Protein AF-A0A6G0A7W9-F1 (afdb_monomer)

pLDDT: mean 85.24, std 8.36, range [48.03, 94.19]

Sequence (105 aa):
MLQAYRAGELARTDVCDAHPELRRAAEMCSEAANEDCPICEDGELRLVRYVFGPRLPRHGRCITSSAELARIAGRRGDFTCYVVEVCPGCGWNHLQQAYALPDSC

Mean predicted aligned error: 5.98 Å

Nearest PDB structures (foldseek):
  6rpv-assembly1_A  TM=3.940E-01  e=1.393E+00  Homo sapiens
  6flj-assembly1_A  TM=5.853E-01  e=8.717E+00  Homo sapiens
  7a6h-assembly1_B  TM=2.756E-01  e=3.005E+00  Homo sapiens

Structure (mmCIF, N/CA/C/O backbone):
data_AF-A0A6G0A7W9-F1
#
_entry.id   AF-A0A6G0A7W9-F1
#
loop_
_atom_site.group_PDB
_atom_site.id
_atom_site.type_symbol
_atom_site.label_atom_id
_atom_site.label_alt_id
_atom_site.label_comp_id
_atom_site.label_asym_id
_atom_site.label_entity_id
_atom_site.label_seq_id
_atom_site.pdbx_PDB_ins_code
_atom_site.Cartn_x
_atom_site.Cartn_y
_atom_site.Cartn_z
_atom_site.occupancy
_atom_site.B_iso_or_equiv
_atom_site.auth_seq_id
_atom_site.auth_comp_id
_atom_site.auth_asym_id
_atom_site.auth_atom_id
_atom_site.pdbx_PDB_model_num
ATOM 1 N N . MET A 1 1 ? -14.389 3.727 0.138 1.00 63.38 1 MET A N 1
ATOM 2 C CA . MET A 1 1 ? -14.275 3.140 1.493 1.00 63.38 1 MET A CA 1
ATOM 3 C C . MET A 1 1 ? -14.215 4.203 2.580 1.00 63.38 1 MET A C 1
ATOM 5 O O . MET A 1 1 ? -15.152 4.262 3.357 1.00 63.38 1 MET A O 1
ATOM 9 N N . LEU A 1 2 ? -13.206 5.086 2.618 1.00 74.38 2 LEU A N 1
ATOM 10 C CA . LEU A 1 2 ? -13.061 6.063 3.715 1.00 74.38 2 LEU A CA 1
ATOM 11 C C . LEU A 1 2 ? -14.278 6.995 3.908 1.00 74.38 2 LEU A C 1
ATOM 13 O O . LEU A 1 2 ? -14.685 7.258 5.033 1.00 74.38 2 LEU A O 1
ATOM 17 N N . GLN A 1 3 ? -14.890 7.470 2.817 1.00 73.31 3 GLN A N 1
ATOM 18 C CA . GLN A 1 3 ? -16.088 8.322 2.887 1.00 73.31 3 GLN A CA 1
ATOM 19 C C . GLN A 1 3 ? -17.323 7.569 3.410 1.00 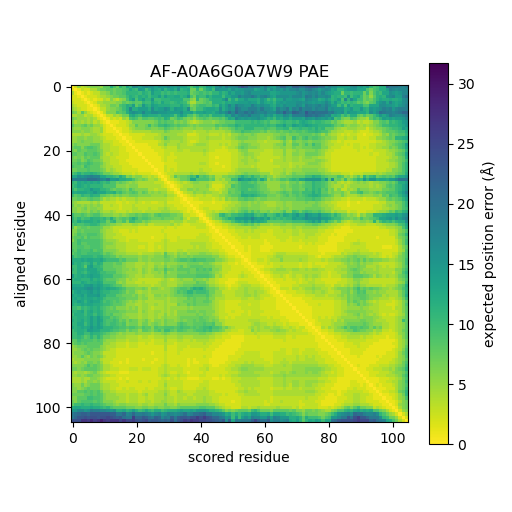73.31 3 GLN A C 1
ATOM 21 O O . GLN A 1 3 ? -18.032 8.101 4.254 1.00 73.31 3 GLN A O 1
ATOM 26 N N . ALA A 1 4 ? -17.531 6.322 2.978 1.00 68.50 4 ALA A N 1
ATOM 27 C CA . ALA A 1 4 ? -18.630 5.471 3.447 1.00 68.50 4 ALA A CA 1
ATOM 28 C C . ALA A 1 4 ? -18.471 5.091 4.933 1.00 68.50 4 ALA A C 1
ATOM 30 O O . ALA A 1 4 ? -19.440 5.106 5.684 1.00 68.50 4 ALA A O 1
ATOM 31 N N . TYR A 1 5 ? -17.237 4.853 5.397 1.00 65.81 5 TYR A N 1
ATOM 32 C CA . TYR A 1 5 ? -16.942 4.698 6.828 1.00 65.81 5 TYR A CA 1
ATOM 33 C C . TYR A 1 5 ? -17.314 5.950 7.629 1.00 65.81 5 TYR A C 1
ATOM 35 O O . TYR A 1 5 ? -18.008 5.860 8.637 1.00 65.81 5 TYR A O 1
ATOM 43 N N . ARG A 1 6 ? -16.907 7.136 7.154 1.00 72.38 6 ARG A N 1
ATOM 44 C CA . ARG A 1 6 ? -17.245 8.416 7.800 1.00 72.38 6 ARG A CA 1
ATOM 45 C C . ARG A 1 6 ? -18.750 8.707 7.797 1.00 72.38 6 ARG A C 1
ATOM 47 O O . ARG A 1 6 ? -19.225 9.389 8.697 1.00 72.38 6 ARG A O 1
ATOM 54 N N . ALA A 1 7 ? -19.486 8.180 6.821 1.00 75.50 7 ALA A N 1
ATOM 55 C CA . ALA A 1 7 ? -20.945 8.242 6.757 1.00 75.50 7 ALA A CA 1
ATOM 56 C C . ALA A 1 7 ? -21.650 7.191 7.646 1.00 75.50 7 ALA A C 1
ATOM 58 O O . ALA A 1 7 ? -22.871 7.222 7.764 1.00 75.50 7 ALA A O 1
ATOM 59 N N . GLY A 1 8 ? -20.903 6.279 8.286 1.00 70.62 8 GLY A N 1
ATOM 60 C CA . GLY A 1 8 ? -21.439 5.206 9.134 1.00 70.62 8 GLY A CA 1
ATOM 61 C C . GLY A 1 8 ? -21.973 3.991 8.366 1.00 70.62 8 GLY A C 1
ATOM 62 O O . GLY A 1 8 ? -22.612 3.127 8.959 1.00 70.62 8 GLY A O 1
ATOM 63 N N . GLU A 1 9 ? -21.719 3.912 7.059 1.00 77.06 9 GLU A N 1
ATOM 64 C CA . GLU A 1 9 ? -22.246 2.872 6.163 1.00 77.06 9 GLU A CA 1
ATOM 65 C C . GLU A 1 9 ? -21.387 1.599 6.144 1.00 77.06 9 GLU A C 1
ATOM 67 O O . GLU A 1 9 ? -21.840 0.554 5.683 1.00 77.06 9 GLU A O 1
ATOM 72 N N . LEU A 1 10 ? -20.145 1.679 6.631 1.00 75.62 10 LEU A N 1
ATOM 73 C CA . LEU A 1 10 ? -19.217 0.552 6.735 1.00 75.62 10 LEU A CA 1
ATOM 74 C C . LEU A 1 10 ? -18.742 0.391 8.174 1.00 75.62 10 LEU A C 1
ATOM 76 O O . LEU A 1 10 ? -18.397 1.377 8.832 1.00 75.62 10 LEU A O 1
ATOM 80 N N . ALA A 1 11 ? -18.669 -0.852 8.651 1.00 79.62 11 ALA A N 1
ATOM 81 C CA . ALA A 1 11 ? -18.056 -1.130 9.937 1.00 79.62 11 ALA A CA 1
ATOM 82 C C . ALA A 1 11 ? -16.536 -0.955 9.840 1.00 79.62 11 ALA A C 1
ATOM 84 O O . ALA A 1 11 ? -15.925 -1.097 8.781 1.00 79.62 11 ALA A O 1
ATOM 85 N N . ARG A 1 12 ? -15.885 -0.699 10.980 1.00 77.88 12 ARG A N 1
ATOM 86 C CA . ARG A 1 12 ? -14.419 -0.580 11.051 1.00 77.88 12 ARG A CA 1
ATOM 87 C C . ARG A 1 12 ? -13.712 -1.820 10.489 1.00 77.88 12 ARG A C 1
ATOM 89 O O . ARG A 1 12 ? -12.680 -1.686 9.847 1.00 77.88 12 ARG A O 1
ATOM 96 N N . THR A 1 13 ? -14.276 -3.009 10.692 1.00 79.94 13 THR A N 1
ATOM 97 C CA . THR A 1 13 ? -13.750 -4.278 10.161 1.00 79.94 13 THR A CA 1
ATOM 98 C C . THR A 1 13 ? -13.791 -4.369 8.640 1.00 79.94 13 THR A C 1
ATOM 100 O O . THR A 1 13 ? -12.959 -5.063 8.072 1.00 79.94 13 THR A O 1
ATOM 103 N N . ASP A 1 14 ? -14.707 -3.653 7.988 1.00 80.88 14 ASP A N 1
ATOM 104 C CA . ASP A 1 14 ? -14.850 -3.655 6.526 1.00 80.88 14 ASP A CA 1
ATOM 105 C C . ASP A 1 14 ? -13.846 -2.711 5.846 1.00 80.88 14 ASP A C 1
ATOM 107 O O . ASP A 1 14 ? -13.704 -2.707 4.629 1.00 80.88 14 ASP A O 1
ATOM 111 N N . VAL A 1 15 ? -13.193 -1.859 6.639 1.00 84.25 15 VAL A N 1
ATOM 112 C CA . VAL A 1 15 ? -12.275 -0.802 6.188 1.00 84.25 15 VAL A CA 1
ATOM 113 C C . VAL A 1 15 ? -10.847 -1.086 6.665 1.00 84.25 15 VAL A C 1
ATOM 115 O O . VAL A 1 15 ? -9.879 -0.578 6.104 1.00 84.25 15 VAL A O 1
ATOM 118 N N . CYS A 1 16 ? -10.717 -1.891 7.719 1.00 88.44 16 CYS A N 1
ATOM 119 C CA . CYS A 1 16 ? -9.473 -2.422 8.256 1.00 88.44 16 CYS A CA 1
ATOM 120 C C . CYS A 1 16 ? -9.266 -3.881 7.820 1.00 88.44 16 CYS A C 1
ATOM 122 O O . CYS A 1 16 ? -9.096 -4.772 8.655 1.00 88.44 16 CYS A O 1
ATOM 124 N N . ASP A 1 17 ? -9.314 -4.124 6.515 1.00 88.19 17 ASP A N 1
ATOM 125 C CA . ASP A 1 17 ? -9.296 -5.449 5.895 1.00 88.19 17 ASP A CA 1
ATOM 126 C C . ASP A 1 17 ? -7.932 -5.824 5.288 1.00 88.19 17 ASP A C 1
ATOM 128 O O . ASP A 1 17 ? -7.825 -6.805 4.546 1.00 88.19 17 ASP A O 1
ATOM 132 N N . ALA A 1 18 ? -6.860 -5.095 5.630 1.00 87.81 18 ALA A N 1
ATOM 133 C CA . ALA A 1 18 ? -5.527 -5.378 5.114 1.00 87.81 18 ALA A CA 1
ATOM 134 C C . ALA A 1 18 ? -5.131 -6.834 5.383 1.00 87.81 18 ALA A C 1
ATOM 136 O O . ALA A 1 18 ? -5.055 -7.295 6.529 1.00 87.81 18 ALA A O 1
ATOM 137 N N . HIS A 1 19 ? -4.806 -7.544 4.301 1.00 85.31 19 HIS A N 1
ATOM 138 C CA . HIS A 1 19 ? -4.379 -8.934 4.368 1.00 85.31 19 HIS A CA 1
ATOM 139 C C . HIS A 1 19 ? -3.175 -9.096 5.320 1.00 85.31 19 HIS A C 1
ATOM 141 O O . HIS A 1 19 ? -2.285 -8.240 5.339 1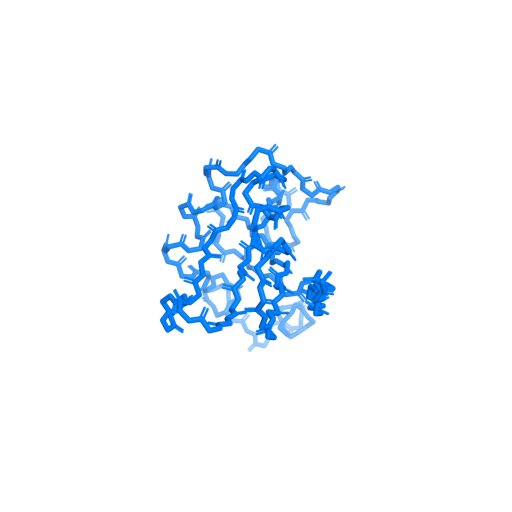.00 85.31 19 HIS A O 1
ATOM 147 N N . PRO A 1 20 ? -3.068 -10.211 6.068 1.00 87.12 20 PRO A N 1
ATOM 148 C CA . PRO A 1 20 ? -1.974 -10.422 7.019 1.00 87.12 20 PRO A CA 1
ATOM 149 C C . PRO A 1 20 ? -0.572 -10.271 6.410 1.00 87.12 20 PRO A C 1
ATOM 151 O O . PRO A 1 20 ? 0.338 -9.779 7.069 1.00 87.12 20 PRO A O 1
ATOM 154 N N . GLU A 1 21 ? -0.391 -10.659 5.145 1.00 84.56 21 GLU A N 1
ATOM 155 C CA . GLU A 1 21 ? 0.876 -10.481 4.422 1.00 84.56 21 GLU A CA 1
ATOM 156 C C . GLU A 1 21 ? 1.195 -9.006 4.154 1.00 84.56 21 GLU A C 1
ATOM 158 O O . GLU A 1 21 ? 2.337 -8.583 4.319 1.00 84.56 21 GLU A O 1
ATOM 163 N N . LEU A 1 22 ? 0.182 -8.208 3.811 1.00 85.75 22 LEU A N 1
ATOM 164 C CA . LEU A 1 22 ? 0.309 -6.769 3.600 1.00 85.75 22 LEU A CA 1
ATOM 165 C C . LEU A 1 22 ? 0.668 -6.049 4.910 1.00 85.75 22 LEU A C 1
ATOM 167 O O . LEU A 1 22 ? 1.539 -5.183 4.917 1.00 85.75 22 LEU A O 1
ATOM 171 N N . ARG A 1 23 ? 0.068 -6.464 6.032 1.00 89.62 23 ARG A N 1
ATOM 172 C CA . ARG A 1 23 ? 0.403 -5.943 7.368 1.00 89.62 23 ARG A CA 1
ATOM 173 C C . ARG A 1 23 ? 1.827 -6.299 7.793 1.00 89.62 23 ARG A C 1
ATOM 175 O O . ARG A 1 23 ? 2.567 -5.419 8.214 1.00 89.62 23 ARG A O 1
ATOM 182 N N . ARG A 1 24 ? 2.248 -7.555 7.608 1.00 88.50 24 ARG A N 1
ATOM 183 C CA . ARG A 1 24 ? 3.636 -7.978 7.879 1.00 88.50 24 ARG A CA 1
ATOM 184 C C . ARG A 1 24 ? 4.641 -7.201 7.033 1.00 88.50 24 ARG A C 1
ATOM 186 O O . ARG A 1 24 ? 5.683 -6.792 7.530 1.00 88.50 24 ARG A O 1
ATOM 193 N N . ALA A 1 25 ? 4.324 -6.972 5.760 1.00 88.00 25 ALA A N 1
ATOM 194 C CA . ALA A 1 25 ? 5.156 -6.153 4.891 1.00 88.00 25 ALA A CA 1
ATOM 195 C C . ALA A 1 25 ? 5.275 -4.708 5.399 1.00 88.00 25 ALA A C 1
ATOM 197 O O . ALA A 1 25 ? 6.370 -4.155 5.371 1.00 88.00 25 ALA A O 1
ATOM 198 N N . ALA A 1 26 ? 4.183 -4.124 5.901 1.00 88.81 26 ALA A N 1
ATOM 199 C CA . ALA A 1 26 ? 4.171 -2.792 6.503 1.00 88.81 26 ALA A CA 1
ATOM 200 C C . ALA A 1 26 ? 5.050 -2.711 7.761 1.00 88.81 26 ALA A C 1
ATOM 202 O O . ALA A 1 26 ? 5.827 -1.771 7.900 1.00 88.81 26 ALA A O 1
ATOM 203 N N . GLU A 1 27 ? 4.990 -3.720 8.633 1.00 88.00 27 GLU A N 1
ATOM 204 C CA . GLU A 1 27 ? 5.845 -3.826 9.828 1.00 88.00 27 GLU A CA 1
ATOM 205 C C . GLU A 1 27 ? 7.336 -3.936 9.475 1.00 88.00 27 GLU A C 1
ATOM 207 O O . GLU A 1 27 ? 8.187 -3.390 10.174 1.00 88.00 27 GLU A O 1
ATOM 212 N N . MET A 1 28 ? 7.658 -4.625 8.376 1.00 84.69 28 MET A N 1
ATOM 213 C CA . MET A 1 28 ? 9.030 -4.780 7.884 1.00 84.69 28 MET A CA 1
ATOM 214 C C . MET A 1 28 ? 9.516 -3.600 7.031 1.00 84.69 28 MET A C 1
ATOM 216 O O . MET A 1 28 ? 10.707 -3.527 6.719 1.00 84.69 28 MET A O 1
ATOM 220 N N . CYS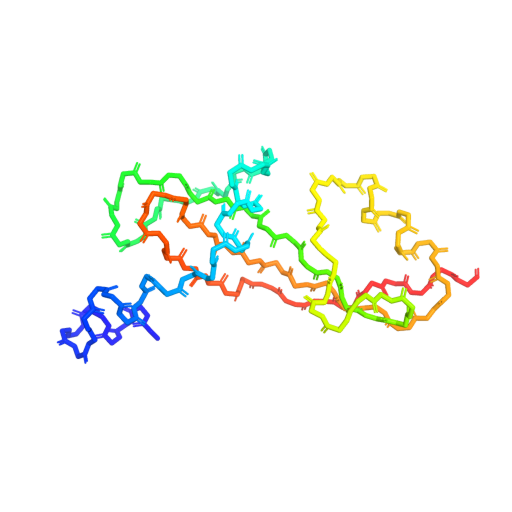 A 1 29 ? 8.624 -2.702 6.608 1.00 79.56 29 CYS A N 1
ATOM 221 C CA . CYS A 1 29 ? 8.977 -1.592 5.735 1.00 79.56 29 CYS A CA 1
ATOM 222 C C . CYS A 1 29 ? 9.541 -0.416 6.539 1.00 79.56 29 CYS A C 1
ATOM 224 O O . CYS A 1 29 ? 8.970 0.011 7.545 1.00 79.56 29 CYS A O 1
ATOM 226 N N . SER A 1 30 ? 10.654 0.143 6.064 1.00 64.81 30 SER A N 1
ATOM 227 C CA . SER A 1 30 ? 11.312 1.286 6.700 1.00 64.81 30 SER A CA 1
ATOM 228 C C . SER A 1 30 ? 10.714 2.641 6.315 1.00 64.81 30 SER A C 1
ATOM 230 O O . SER A 1 30 ? 11.094 3.644 6.908 1.00 64.81 30 SER A O 1
ATOM 232 N N . GLU A 1 31 ? 9.834 2.702 5.311 1.00 82.94 31 GLU A N 1
ATOM 233 C CA . GLU A 1 31 ? 9.303 3.967 4.796 1.00 82.94 31 GLU A CA 1
ATOM 234 C C . GLU A 1 31 ? 7.947 4.300 5.425 1.00 82.94 31 GLU A C 1
ATOM 236 O O . GLU A 1 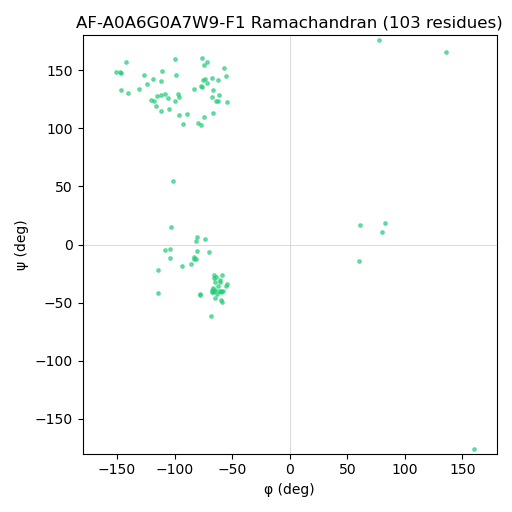31 ? 6.939 3.625 5.183 1.00 82.94 31 GLU A O 1
ATOM 241 N N . ALA A 1 32 ? 7.946 5.346 6.250 1.00 83.69 32 ALA A N 1
ATOM 242 C CA . ALA A 1 32 ? 6.735 5.962 6.767 1.00 83.69 32 ALA A CA 1
ATOM 243 C C . ALA A 1 32 ? 6.061 6.800 5.675 1.00 83.69 32 ALA A C 1
ATOM 245 O O . ALA A 1 32 ? 6.737 7.461 4.884 1.00 83.69 32 ALA A O 1
ATOM 246 N N . ALA A 1 33 ? 4.732 6.772 5.638 1.00 84.00 33 ALA A N 1
ATOM 247 C CA . ALA A 1 33 ? 3.975 7.791 4.930 1.00 84.00 33 ALA A CA 1
ATOM 248 C C . ALA A 1 33 ? 3.953 9.077 5.775 1.00 84.00 33 ALA A C 1
ATOM 250 O O . ALA A 1 33 ? 4.179 9.046 6.983 1.00 84.00 33 ALA A O 1
ATOM 251 N N . ASN A 1 34 ? 3.673 10.212 5.139 1.00 81.81 34 ASN A N 1
ATOM 252 C CA . ASN A 1 34 ? 3.660 11.518 5.810 1.00 81.81 34 ASN A CA 1
ATOM 253 C C . ASN A 1 34 ? 2.354 11.810 6.571 1.00 81.81 34 ASN A C 1
ATOM 255 O O . ASN A 1 34 ? 2.191 12.917 7.078 1.00 81.81 34 ASN A O 1
ATOM 259 N N . GLU A 1 35 ? 1.414 10.865 6.605 1.00 83.31 35 GLU A N 1
ATOM 260 C CA . GLU A 1 35 ? 0.073 11.055 7.156 1.00 83.31 35 GLU A CA 1
ATOM 261 C C . GLU A 1 35 ? -0.249 9.987 8.207 1.00 83.31 35 GLU A C 1
ATOM 263 O O . GLU A 1 35 ? 0.158 8.825 8.090 1.00 83.31 35 GLU A O 1
ATOM 268 N N . ASP A 1 36 ? -1.011 10.386 9.226 1.00 87.88 36 ASP A N 1
ATOM 269 C CA . ASP A 1 36 ? -1.534 9.480 10.244 1.00 87.88 36 ASP A CA 1
ATOM 270 C C . ASP A 1 36 ? -2.686 8.637 9.695 1.00 87.88 36 ASP A C 1
ATOM 272 O O . ASP A 1 36 ? -3.414 9.020 8.773 1.00 87.88 36 ASP A O 1
ATOM 276 N N . CYS A 1 37 ? -2.890 7.462 10.288 1.00 89.50 37 CYS A N 1
ATOM 277 C CA . CYS A 1 37 ? -3.968 6.583 9.873 1.00 89.50 37 CYS A CA 1
ATOM 278 C C . CYS A 1 37 ? -5.338 7.247 10.097 1.00 89.50 37 CYS A C 1
ATOM 280 O O . CYS A 1 37 ? -5.711 7.504 11.241 1.00 89.50 37 CYS A O 1
ATOM 282 N N . PRO A 1 38 ? -6.182 7.384 9.060 1.00 88.50 38 PRO A N 1
ATOM 283 C CA . PRO A 1 38 ? -7.464 8.085 9.165 1.00 88.50 38 PRO A CA 1
ATOM 284 C C . PRO A 1 38 ? -8.553 7.308 9.933 1.00 88.50 38 PRO A C 1
ATOM 286 O O . PRO A 1 38 ? -9.710 7.727 9.936 1.00 88.50 38 PRO A O 1
ATOM 289 N N . ILE A 1 39 ? -8.218 6.147 10.512 1.00 88.44 39 ILE A N 1
ATOM 290 C CA . ILE A 1 39 ? -9.150 5.259 11.227 1.00 88.44 39 ILE A CA 1
ATOM 291 C C . ILE A 1 39 ? -8.826 5.154 12.719 1.00 88.44 39 ILE A C 1
ATOM 293 O O . ILE A 1 39 ? -9.738 5.088 13.547 1.00 88.44 39 ILE A O 1
ATOM 297 N N . CYS A 1 40 ? -7.545 5.050 13.077 1.00 88.44 40 CYS A N 1
ATOM 298 C CA . CYS A 1 40 ? -7.122 5.032 14.476 1.00 88.44 40 CYS A CA 1
ATOM 299 C C . CYS A 1 40 ? -6.500 6.344 14.939 1.00 88.44 40 CYS A C 1
ATOM 301 O O . CYS A 1 40 ? -6.325 6.470 16.138 1.00 88.44 40 CYS A O 1
ATOM 303 N N . GLU A 1 41 ? -6.178 7.262 14.023 1.00 81.75 41 GLU A N 1
ATOM 304 C CA . GLU A 1 41 ? -5.626 8.610 14.258 1.00 81.75 41 GLU A CA 1
ATOM 305 C C . GLU A 1 41 ? -4.270 8.658 14.992 1.00 81.75 41 GLU A C 1
ATOM 307 O O . GLU A 1 41 ? -3.570 9.651 14.892 1.00 81.75 41 GLU A O 1
ATOM 312 N N . ASP A 1 42 ? -3.842 7.553 15.605 1.00 79.69 42 ASP A N 1
ATOM 313 C CA . ASP A 1 42 ? -2.573 7.414 16.333 1.00 79.69 42 ASP A CA 1
ATOM 314 C C . ASP A 1 42 ? -1.540 6.531 15.603 1.00 79.69 42 ASP A C 1
ATOM 316 O O . ASP A 1 42 ? -0.438 6.290 16.094 1.00 79.69 42 ASP A O 1
ATOM 320 N N . GLY A 1 43 ? -1.919 5.929 14.472 1.00 79.81 43 GLY A N 1
ATOM 321 C CA . GLY A 1 43 ? -1.110 4.909 13.804 1.00 79.81 43 GLY A CA 1
ATOM 322 C C . GLY A 1 43 ? -0.308 5.467 12.636 1.00 79.81 43 GLY A C 1
ATOM 323 O O . GLY A 1 43 ? -0.912 5.942 11.678 1.00 79.81 43 GLY A O 1
ATOM 324 N N . GLU A 1 44 ? 1.015 5.296 12.651 1.00 87.00 44 GLU A N 1
ATOM 325 C CA . GLU A 1 44 ? 1.871 5.629 11.504 1.00 87.00 44 GLU A CA 1
ATOM 326 C C . GLU A 1 44 ? 1.540 4.746 10.294 1.00 87.00 44 GLU A C 1
ATOM 328 O O . GLU A 1 44 ? 1.618 3.511 10.356 1.00 87.00 44 GLU A O 1
ATOM 333 N N . LEU A 1 45 ? 1.202 5.374 9.170 1.00 91.19 45 LEU A N 1
ATOM 334 C CA . LEU A 1 45 ? 1.047 4.676 7.900 1.00 91.19 45 LEU A CA 1
ATOM 335 C C . LEU A 1 45 ? 2.415 4.293 7.327 1.00 91.19 45 LEU A C 1
ATOM 337 O O . LEU A 1 45 ? 3.392 5.035 7.423 1.00 91.19 45 LEU A O 1
ATOM 341 N N . ARG A 1 46 ? 2.488 3.116 6.706 1.00 92.12 46 ARG A N 1
ATOM 342 C CA . ARG A 1 46 ? 3.688 2.604 6.032 1.00 92.12 46 ARG A CA 1
ATOM 343 C C . ARG A 1 46 ? 3.416 2.397 4.553 1.00 92.12 46 ARG A C 1
ATOM 345 O O . ARG A 1 46 ? 2.332 1.949 4.182 1.00 92.12 46 ARG A O 1
ATOM 352 N N . LEU A 1 47 ? 4.412 2.691 3.721 1.00 91.19 47 LEU A N 1
ATOM 353 C CA . LEU A 1 47 ? 4.318 2.541 2.270 1.00 91.19 47 LEU A CA 1
ATOM 354 C C . LEU A 1 47 ? 4.828 1.170 1.832 1.00 91.19 47 LEU 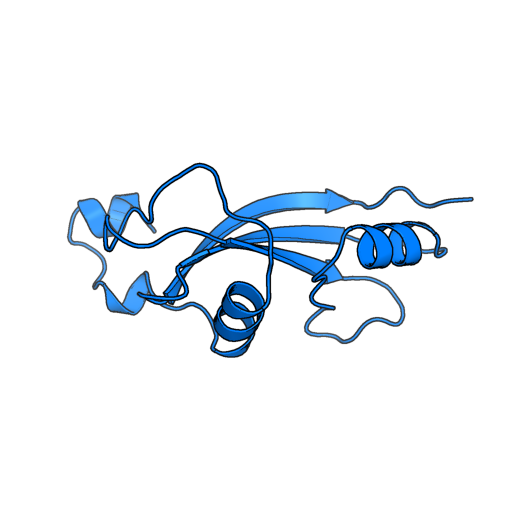A C 1
ATOM 356 O O . LEU A 1 47 ? 6.029 0.927 1.740 1.00 91.19 47 LEU A O 1
ATOM 360 N N . VAL A 1 48 ? 3.908 0.270 1.503 1.00 91.50 48 VAL A N 1
ATOM 361 C CA . VAL A 1 48 ? 4.231 -1.061 0.990 1.00 91.50 48 VAL A CA 1
ATOM 362 C C . VAL A 1 48 ? 4.174 -1.059 -0.530 1.00 91.50 48 VAL A C 1
ATOM 364 O O . VAL A 1 48 ? 3.170 -0.680 -1.131 1.00 91.50 48 VAL A O 1
ATOM 367 N N . ARG A 1 49 ? 5.249 -1.517 -1.175 1.00 91.56 49 ARG A N 1
ATOM 368 C CA . ARG A 1 49 ? 5.334 -1.587 -2.637 1.00 91.56 49 ARG A CA 1
ATOM 369 C C . ARG A 1 49 ? 5.208 -3.023 -3.114 1.00 91.56 49 ARG A C 1
ATOM 371 O O . ARG A 1 49 ? 5.979 -3.876 -2.690 1.00 91.56 49 ARG A O 1
ATOM 378 N N . TYR A 1 50 ? 4.282 -3.287 -4.026 1.00 92.12 50 TYR A N 1
ATOM 379 C CA . TYR A 1 50 ? 4.142 -4.582 -4.688 1.00 92.12 50 TYR A CA 1
ATOM 380 C C . TYR A 1 50 ? 4.411 -4.452 -6.174 1.00 92.12 50 TYR A C 1
ATOM 382 O O . TYR A 1 50 ? 3.794 -3.635 -6.849 1.00 92.12 50 TYR A O 1
ATOM 390 N N . VAL A 1 51 ? 5.300 -5.292 -6.695 1.00 93.25 51 VAL A N 1
ATOM 391 C CA . VAL A 1 51 ? 5.573 -5.350 -8.130 1.00 93.25 51 VAL A CA 1
ATOM 392 C C . VAL A 1 51 ? 4.999 -6.628 -8.720 1.00 93.25 51 VAL A C 1
ATOM 394 O O . VAL A 1 51 ? 5.251 -7.731 -8.230 1.00 93.25 51 VAL A O 1
ATOM 397 N N . PHE A 1 52 ? 4.247 -6.467 -9.800 1.00 93.94 52 PHE A N 1
ATOM 398 C CA . PHE A 1 52 ? 3.717 -7.538 -10.632 1.00 93.94 52 PHE A CA 1
ATOM 399 C C . PHE A 1 52 ? 4.408 -7.507 -11.986 1.00 93.94 52 PHE A C 1
ATOM 401 O O . PHE A 1 52 ? 4.815 -6.448 -12.452 1.00 93.94 52 PHE A O 1
ATOM 408 N N . GLY A 1 53 ? 4.558 -8.671 -12.610 1.00 92.44 53 GLY A N 1
ATOM 409 C CA . GLY A 1 53 ? 5.180 -8.784 -13.922 1.00 92.44 53 GLY A CA 1
ATOM 410 C C . GLY A 1 53 ? 5.673 -10.198 -14.215 1.00 92.44 53 GLY A C 1
ATOM 411 O O . GLY A 1 53 ? 5.465 -11.123 -13.417 1.00 92.44 53 GLY A O 1
ATOM 412 N N . PRO A 1 54 ? 6.331 -10.400 -15.364 1.00 90.56 54 PRO A N 1
ATOM 413 C CA . PRO A 1 54 ? 6.778 -11.713 -15.794 1.00 90.56 54 PRO A CA 1
ATOM 414 C C . PRO A 1 54 ? 7.801 -12.303 -14.818 1.00 90.56 54 PRO A C 1
ATOM 416 O O . PRO A 1 54 ? 8.695 -11.622 -14.315 1.00 90.56 54 PRO A O 1
ATOM 419 N N . ARG A 1 55 ? 7.698 -13.619 -14.583 1.00 88.69 55 ARG A N 1
ATOM 420 C CA . ARG A 1 55 ? 8.598 -14.388 -13.696 1.00 88.69 55 ARG A CA 1
ATOM 421 C C . ARG A 1 55 ? 8.586 -13.923 -12.228 1.00 88.69 55 ARG A C 1
ATOM 423 O O . ARG A 1 55 ? 9.494 -14.272 -11.473 1.00 88.69 55 ARG A O 1
ATOM 430 N N . LEU A 1 56 ? 7.573 -13.156 -11.821 1.00 90.25 56 LEU A N 1
ATOM 431 C CA . LEU A 1 56 ? 7.246 -12.894 -10.421 1.00 90.25 56 LEU A CA 1
ATOM 432 C C . LEU A 1 56 ? 6.090 -13.803 -9.965 1.00 90.25 56 LEU A C 1
ATOM 434 O O . LEU A 1 56 ? 5.359 -14.338 -10.805 1.00 90.25 56 LEU A O 1
ATOM 438 N N . PRO A 1 57 ? 5.924 -14.020 -8.647 1.00 89.88 57 PRO A N 1
ATOM 439 C CA . PRO A 1 57 ? 4.782 -14.759 -8.120 1.00 89.88 57 PRO A CA 1
ATOM 440 C C . PRO A 1 57 ? 3.446 -14.129 -8.532 1.00 89.88 57 PRO A C 1
ATOM 442 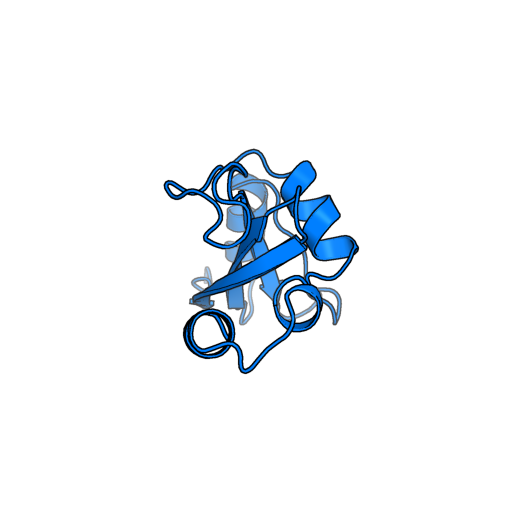O O . PRO A 1 57 ? 3.348 -12.916 -8.704 1.00 89.88 57 PRO A O 1
ATOM 445 N N . ARG A 1 58 ? 2.388 -14.947 -8.631 1.00 86.12 58 ARG A N 1
ATOM 446 C CA . ARG A 1 58 ? 1.034 -14.472 -8.983 1.00 86.12 58 ARG A CA 1
ATOM 447 C C . ARG A 1 58 ? 0.470 -13.451 -7.994 1.00 86.12 58 ARG A C 1
ATOM 449 O O . ARG A 1 58 ? -0.292 -12.588 -8.401 1.00 86.12 58 ARG A O 1
ATOM 456 N N . HIS A 1 59 ? 0.852 -13.549 -6.723 1.00 84.88 59 HIS A N 1
ATOM 457 C CA . HIS A 1 59 ? 0.491 -12.590 -5.674 1.00 84.88 59 HIS A CA 1
ATOM 458 C C . HIS A 1 59 ? 1.369 -11.324 -5.688 1.00 84.88 59 HIS A C 1
ATOM 460 O O . HIS A 1 59 ? 1.265 -10.488 -4.798 1.00 84.88 59 HIS A O 1
ATOM 466 N N . GLY A 1 60 ? 2.238 -11.175 -6.691 1.00 87.31 60 GLY A N 1
ATOM 467 C CA . GLY A 1 60 ? 3.202 -10.089 -6.768 1.00 87.31 60 GLY A CA 1
ATOM 468 C C . GLY A 1 60 ? 4.398 -10.319 -5.850 1.00 87.31 60 GLY A C 1
ATOM 469 O O . GLY A 1 60 ? 4.500 -11.303 -5.119 1.00 87.31 60 GLY A O 1
ATOM 470 N N . ARG A 1 61 ? 5.356 -9.405 -5.923 1.00 89.19 61 ARG A N 1
ATOM 471 C CA . ARG A 1 61 ? 6.542 -9.388 -5.072 1.00 89.19 61 ARG A CA 1
ATOM 472 C C . ARG A 1 61 ? 6.503 -8.131 -4.220 1.00 89.19 61 ARG A C 1
ATOM 474 O O . ARG A 1 61 ? 6.542 -7.034 -4.769 1.00 89.19 61 ARG A O 1
ATOM 481 N N . CYS A 1 62 ? 6.464 -8.300 -2.902 1.00 89.56 62 CYS A N 1
ATOM 482 C CA . CYS A 1 62 ? 6.660 -7.190 -1.979 1.00 89.56 62 CYS A CA 1
ATOM 483 C C . CYS A 1 62 ? 8.099 -6.678 -2.090 1.00 89.56 62 CYS A C 1
ATOM 485 O O . CYS A 1 62 ? 9.044 -7.470 -2.085 1.00 89.56 62 CYS A O 1
ATOM 487 N N . ILE A 1 63 ? 8.241 -5.362 -2.180 1.00 88.44 63 ILE A N 1
ATOM 488 C CA . ILE A 1 63 ? 9.501 -4.645 -2.288 1.00 88.44 63 ILE A CA 1
ATOM 489 C C . ILE A 1 63 ? 9.712 -3.867 -1.005 1.00 88.44 63 ILE A C 1
ATOM 491 O O . ILE A 1 63 ? 8.954 -2.952 -0.686 1.00 88.44 63 ILE A O 1
ATOM 495 N N . THR A 1 64 ? 10.754 -4.241 -0.273 1.00 77.94 64 THR A N 1
ATOM 496 C CA . THR A 1 64 ? 11.073 -3.644 1.031 1.00 77.94 64 THR A CA 1
ATOM 497 C C . THR A 1 64 ? 12.249 -2.673 0.963 1.00 77.94 64 THR A C 1
ATOM 499 O O . THR A 1 64 ? 12.569 -2.035 1.959 1.00 77.94 64 THR A O 1
ATOM 502 N N . SER A 1 65 ? 12.894 -2.529 -0.203 1.00 79.75 65 SER A N 1
ATOM 503 C CA . SER A 1 65 ? 14.002 -1.590 -0.403 1.00 79.75 65 SER A CA 1
ATOM 504 C C . SER A 1 65 ? 14.038 -1.008 -1.817 1.00 79.75 65 SER A C 1
ATOM 506 O O . SER A 1 65 ? 13.735 -1.687 -2.802 1.00 79.75 65 SER A O 1
ATOM 508 N N . SER A 1 66 ? 14.500 0.237 -1.939 1.00 80.44 66 SER A N 1
ATOM 509 C CA . SER A 1 66 ? 14.679 0.906 -3.236 1.00 80.44 66 SER A CA 1
ATOM 510 C C . SER A 1 66 ? 15.675 0.175 -4.145 1.00 80.44 66 SER A C 1
ATOM 512 O O . SER A 1 66 ? 15.502 0.149 -5.362 1.00 80.44 66 SER A O 1
ATOM 514 N N . ALA A 1 67 ? 16.691 -0.476 -3.567 1.00 84.12 67 ALA A N 1
ATOM 515 C CA . ALA A 1 67 ? 17.658 -1.283 -4.312 1.00 84.12 67 ALA A CA 1
ATOM 516 C C . ALA A 1 67 ? 17.001 -2.508 -4.970 1.00 84.12 67 ALA A C 1
ATOM 518 O O . ALA A 1 67 ? 17.310 -2.858 -6.112 1.00 84.12 67 ALA A O 1
ATOM 519 N N . GLU A 1 68 ? 16.058 -3.151 -4.277 1.00 86.88 68 GLU A N 1
ATOM 520 C CA . GLU A 1 68 ? 15.294 -4.255 -4.846 1.00 86.88 68 GLU A CA 1
ATOM 521 C C . GLU A 1 68 ? 14.380 -3.783 -5.983 1.00 86.88 68 GLU A C 1
ATOM 523 O O . GLU A 1 68 ? 14.325 -4.456 -7.017 1.00 86.88 68 GLU A O 1
ATOM 528 N N . LEU A 1 69 ? 13.734 -2.618 -5.833 1.00 87.31 69 LEU A N 1
ATOM 529 C CA . LEU A 1 69 ? 12.921 -2.010 -6.890 1.00 87.31 69 LEU A CA 1
ATOM 530 C C . LEU A 1 69 ? 13.752 -1.747 -8.150 1.00 87.31 69 LEU A C 1
ATOM 532 O O . LEU A 1 69 ? 13.371 -2.170 -9.241 1.00 87.31 69 LEU A O 1
ATOM 536 N N . ALA A 1 70 ? 14.918 -1.115 -7.990 1.00 87.00 70 ALA A N 1
ATOM 537 C CA . ALA A 1 70 ? 15.832 -0.808 -9.087 1.00 87.00 70 ALA A CA 1
ATOM 538 C C . ALA A 1 70 ? 16.294 -2.077 -9.820 1.00 87.00 70 ALA A C 1
ATOM 540 O O . ALA A 1 70 ? 16.340 -2.115 -11.048 1.00 87.00 70 ALA A O 1
ATOM 541 N N . ARG A 1 71 ? 16.562 -3.161 -9.083 1.00 88.25 71 ARG A N 1
ATOM 542 C CA . ARG A 1 71 ? 16.927 -4.456 -9.671 1.00 88.25 71 ARG A CA 1
ATOM 543 C C . ARG A 1 71 ? 15.797 -5.071 -10.501 1.00 88.25 71 ARG A C 1
ATOM 545 O O . ARG A 1 71 ? 16.086 -5.814 -11.435 1.00 88.25 71 ARG A O 1
ATOM 552 N N . ILE A 1 72 ? 14.532 -4.838 -10.147 1.00 88.69 72 ILE A N 1
ATOM 553 C CA . ILE A 1 72 ? 13.391 -5.319 -10.940 1.00 88.69 72 ILE A CA 1
ATOM 554 C C . ILE A 1 72 ? 13.172 -4.430 -12.160 1.00 88.69 72 ILE A C 1
ATOM 556 O O . ILE A 1 72 ? 13.005 -4.972 -13.245 1.00 88.69 72 ILE A O 1
ATOM 560 N N . ALA A 1 73 ? 13.267 -3.107 -12.008 1.00 86.75 73 ALA A N 1
ATOM 561 C CA . ALA A 1 73 ? 13.232 -2.170 -13.133 1.00 86.75 73 ALA A CA 1
ATOM 562 C C . ALA A 1 73 ? 14.359 -2.433 -14.153 1.00 86.75 73 ALA A C 1
ATOM 564 O O . ALA A 1 73 ? 14.199 -2.159 -15.334 1.00 86.75 73 ALA A O 1
ATOM 565 N N . GLY A 1 74 ? 15.475 -3.023 -13.703 1.00 86.94 74 GLY A N 1
ATOM 566 C CA . GLY A 1 74 ? 16.596 -3.509 -14.517 1.00 86.94 74 GLY A CA 1
ATOM 567 C C . GLY A 1 74 ? 16.317 -4.749 -15.386 1.00 86.94 74 GLY A C 1
ATOM 568 O O . GLY A 1 74 ? 17.208 -5.222 -16.091 1.00 86.94 74 GLY A O 1
ATOM 569 N N . ARG A 1 75 ? 15.142 -5.378 -15.262 1.00 88.06 75 ARG A N 1
ATOM 570 C CA . ARG A 1 75 ? 14.799 -6.615 -15.979 1.00 88.06 75 ARG A CA 1
ATOM 571 C C . ARG A 1 75 ? 13.961 -6.281 -17.201 1.00 88.06 75 ARG A C 1
ATOM 573 O O . ARG A 1 75 ? 13.081 -5.443 -17.122 1.00 88.06 75 ARG A O 1
ATOM 580 N N . ARG A 1 76 ? 14.150 -7.055 -18.270 1.00 85.62 76 ARG A N 1
ATOM 581 C CA . ARG A 1 76 ? 13.265 -7.007 -19.438 1.00 85.62 76 ARG A CA 1
ATOM 582 C C . ARG A 1 76 ? 11.872 -7.537 -19.104 1.00 85.62 76 ARG A C 1
ATOM 584 O O . ARG A 1 76 ? 11.756 -8.688 -18.655 1.00 85.62 76 ARG A O 1
ATOM 591 N N . GLY A 1 77 ? 10.855 -6.741 -19.407 1.00 87.00 77 GLY A N 1
ATOM 592 C CA . GLY A 1 77 ? 9.446 -7.109 -19.378 1.00 87.00 77 GLY A CA 1
ATOM 593 C C . GLY A 1 77 ? 8.559 -6.054 -18.721 1.00 87.00 77 GLY A C 1
ATOM 594 O O . GLY A 1 77 ? 9.023 -5.195 -17.981 1.00 87.00 77 GLY A O 1
ATOM 595 N N . ASP A 1 78 ? 7.250 -6.185 -18.931 1.00 90.56 78 ASP A N 1
ATOM 596 C CA . ASP A 1 78 ? 6.273 -5.261 -18.358 1.00 90.56 78 ASP A CA 1
ATOM 597 C C . ASP A 1 78 ? 6.087 -5.518 -16.860 1.00 90.56 78 ASP A C 1
ATOM 599 O O . ASP A 1 78 ? 5.512 -6.532 -16.443 1.00 90.56 78 ASP A O 1
ATOM 603 N N . PHE A 1 79 ? 6.563 -4.584 -16.039 1.00 93.75 79 PHE A N 1
ATOM 604 C CA . PHE A 1 79 ? 6.341 -4.601 -14.598 1.00 93.75 79 PHE A CA 1
ATOM 605 C C . PHE A 1 79 ? 5.437 -3.447 -14.174 1.00 93.75 79 PHE A C 1
ATOM 607 O O . PHE A 1 79 ? 5.572 -2.320 -14.644 1.00 93.75 79 PHE A O 1
ATOM 614 N N . THR A 1 80 ? 4.542 -3.707 -13.227 1.00 94.19 80 THR A N 1
ATOM 615 C CA . THR A 1 80 ? 3.690 -2.690 -12.601 1.00 94.19 80 THR A CA 1
ATOM 616 C C . THR A 1 80 ? 3.948 -2.669 -11.106 1.00 94.19 80 THR A C 1
ATOM 618 O O . THR A 1 80 ? 3.845 -3.698 -10.441 1.00 94.19 80 THR A O 1
ATOM 621 N N . CYS A 1 81 ? 4.299 -1.498 -10.585 1.00 93.50 81 CYS A N 1
ATOM 622 C CA . CYS A 1 81 ? 4.478 -1.232 -9.168 1.00 93.50 81 CYS A CA 1
ATOM 623 C C . CYS A 1 81 ? 3.204 -0.603 -8.599 1.00 93.50 81 CYS A C 1
ATOM 625 O O . CYS A 1 81 ? 2.696 0.379 -9.139 1.00 93.50 81 CYS A O 1
ATOM 627 N N . TYR A 1 82 ? 2.717 -1.155 -7.496 1.00 93.44 82 TYR A N 1
ATOM 628 C CA . TYR A 1 82 ? 1.610 -0.644 -6.702 1.00 93.44 82 TYR A CA 1
ATOM 629 C C . TYR A 1 82 ? 2.162 -0.163 -5.366 1.00 93.44 82 TYR A C 1
ATOM 631 O O . TYR A 1 82 ? 2.870 -0.909 -4.692 1.00 93.44 82 TYR A O 1
ATOM 639 N N . VAL A 1 83 ? 1.838 1.068 -4.988 1.00 92.44 83 VAL A N 1
ATOM 640 C CA . VAL A 1 83 ? 2.185 1.673 -3.701 1.00 92.44 83 VAL A CA 1
ATOM 641 C C . VAL A 1 83 ? 0.927 1.693 -2.851 1.00 92.44 83 VAL A C 1
ATOM 643 O O . VAL A 1 83 ? -0.065 2.326 -3.215 1.00 92.44 83 VAL A O 1
ATOM 646 N N . VAL A 1 84 ? 0.962 0.962 -1.745 1.00 92.19 84 VAL A N 1
ATOM 647 C CA . VAL A 1 84 ? -0.160 0.788 -0.830 1.00 92.19 84 VAL A CA 1
ATOM 648 C C . VAL A 1 84 ? 0.231 1.355 0.524 1.00 92.19 84 VAL A C 1
ATOM 650 O O . VAL A 1 84 ? 1.219 0.927 1.116 1.00 92.19 84 VAL A O 1
ATOM 653 N N . GLU A 1 85 ? -0.552 2.296 1.024 1.00 92.75 85 GLU A N 1
ATOM 654 C CA . GLU A 1 85 ? -0.477 2.742 2.410 1.00 92.75 85 GLU A CA 1
ATOM 655 C C . GLU A 1 85 ? -1.130 1.701 3.302 1.00 92.75 85 GLU A C 1
ATOM 657 O O . GLU A 1 85 ? -2.199 1.184 2.976 1.00 92.75 85 GLU A O 1
ATOM 662 N N . VAL A 1 86 ? -0.491 1.379 4.421 1.00 92.94 86 VAL A N 1
ATOM 663 C CA . VAL A 1 86 ? -0.979 0.368 5.358 1.00 92.94 86 VAL A CA 1
ATOM 664 C C . VAL A 1 86 ? -0.735 0.838 6.783 1.00 92.94 86 VAL A C 1
ATOM 666 O O . VAL A 1 86 ? 0.384 1.204 7.136 1.00 92.94 86 VAL A O 1
ATOM 669 N N . CYS A 1 87 ? -1.762 0.778 7.626 1.00 92.75 87 CYS A N 1
ATOM 670 C CA . CYS A 1 87 ? -1.614 0.943 9.065 1.00 92.75 87 CYS A CA 1
ATOM 671 C C . CYS A 1 87 ? -1.344 -0.429 9.710 1.00 92.75 87 CYS A C 1
ATOM 673 O O . CYS A 1 87 ? -2.257 -1.263 9.748 1.00 92.75 87 CYS A O 1
ATOM 675 N N . PRO A 1 88 ? -0.147 -0.689 10.266 1.00 89.81 88 PRO A N 1
ATOM 676 C CA . PRO A 1 88 ? 0.142 -1.963 10.927 1.00 89.81 88 PRO A CA 1
ATOM 677 C 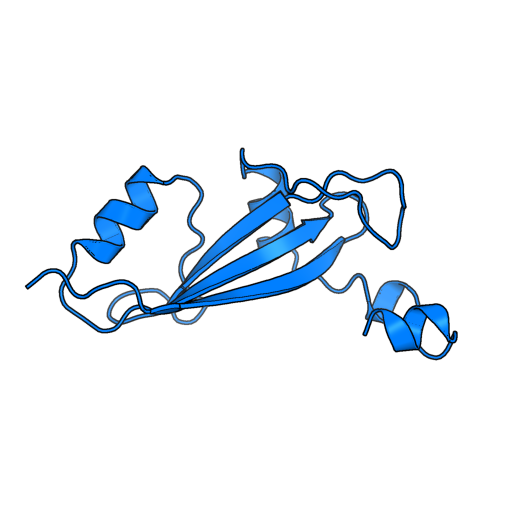C . PRO A 1 88 ? -0.708 -2.166 12.193 1.00 89.81 88 PRO A C 1
ATOM 679 O O . PRO A 1 88 ? -1.069 -3.300 12.514 1.00 89.81 88 PRO A O 1
ATOM 682 N N . GLY A 1 89 ? -1.098 -1.074 12.864 1.00 89.62 89 GLY A N 1
ATOM 683 C CA . GLY A 1 89 ? -1.899 -1.099 14.088 1.00 89.62 89 GLY A CA 1
ATOM 684 C C . GLY A 1 89 ? -3.332 -1.580 13.860 1.00 89.62 89 GLY A C 1
ATOM 685 O O . GLY A 1 89 ? -3.736 -2.607 14.404 1.00 89.62 89 GLY A O 1
ATOM 686 N N . CYS A 1 90 ? -4.105 -0.859 13.041 1.00 90.69 90 CYS A N 1
ATOM 687 C CA . CYS A 1 90 ? -5.515 -1.192 12.827 1.00 90.69 90 CYS A CA 1
ATOM 688 C C . CYS A 1 90 ? -5.778 -2.088 11.611 1.00 90.69 90 CYS A C 1
ATOM 690 O O . CYS A 1 90 ? -6.829 -2.710 11.571 1.00 90.69 90 CYS A O 1
ATOM 692 N N . GLY A 1 91 ? -4.848 -2.197 10.656 1.00 90.56 91 GLY A N 1
ATOM 693 C CA . GLY A 1 91 ? -5.053 -2.962 9.422 1.00 90.56 91 GLY A CA 1
ATOM 694 C C . GLY A 1 91 ? -5.814 -2.203 8.333 1.00 90.56 91 GLY A C 1
ATOM 695 O O . GLY A 1 91 ? -6.340 -2.827 7.424 1.00 90.56 91 GLY A O 1
ATOM 696 N N . TRP A 1 92 ? -5.901 -0.875 8.408 1.00 93.44 92 TRP A N 1
ATOM 697 C CA . TRP A 1 92 ? -6.363 -0.062 7.281 1.00 93.44 92 TRP A CA 1
ATOM 698 C C . TRP A 1 92 ? -5.357 -0.102 6.130 1.00 93.44 92 TRP A C 1
ATOM 700 O O . TRP A 1 92 ? -4.150 -0.066 6.385 1.00 93.44 92 TRP A O 1
ATOM 710 N N . ASN A 1 93 ? -5.831 -0.109 4.884 1.00 92.06 93 ASN A N 1
ATOM 711 C CA . ASN A 1 93 ? -4.974 0.110 3.726 1.00 92.06 93 ASN A CA 1
ATOM 712 C C . ASN A 1 93 ? -5.642 0.929 2.617 1.00 92.06 93 ASN A C 1
ATOM 714 O O . ASN A 1 93 ? -6.863 0.962 2.474 1.00 92.06 93 ASN A O 1
ATOM 718 N N . HIS A 1 94 ? -4.811 1.552 1.783 1.00 91.00 94 HIS A N 1
ATOM 719 C CA . HIS A 1 94 ? -5.245 2.319 0.622 1.00 91.00 94 HIS A CA 1
ATOM 720 C C . HIS A 1 94 ? -4.235 2.212 -0.520 1.00 91.00 94 HIS A C 1
ATOM 722 O O . HIS A 1 94 ? -3.033 2.355 -0.316 1.00 91.00 94 HIS A O 1
ATOM 728 N N . LEU A 1 95 ? -4.712 1.947 -1.739 1.00 92.00 95 LEU A N 1
ATOM 729 C CA . LEU A 1 95 ? -3.862 1.984 -2.927 1.00 92.00 95 LEU A CA 1
ATOM 730 C C . LEU A 1 95 ? -3.624 3.445 -3.326 1.00 92.00 95 LEU A C 1
ATOM 732 O O . LEU A 1 95 ? -4.493 4.062 -3.936 1.00 92.00 95 LEU A O 1
ATOM 736 N N . GLN A 1 96 ? -2.442 3.963 -3.001 1.00 90.25 96 GLN A N 1
ATOM 737 C CA . GLN A 1 96 ? -2.058 5.352 -3.237 1.00 90.25 96 GLN A CA 1
ATOM 738 C C . GLN A 1 96 ? -1.670 5.597 -4.700 1.00 90.25 96 GLN A C 1
ATOM 740 O O . GLN A 1 96 ? -2.062 6.596 -5.300 1.00 90.25 96 GLN A O 1
ATOM 745 N N . GLN A 1 97 ? -0.896 4.684 -5.296 1.00 91.50 97 GLN A N 1
ATOM 746 C CA . GLN A 1 97 ? -0.400 4.847 -6.662 1.00 91.50 97 GLN A CA 1
ATOM 747 C C . GLN A 1 97 ? -0.191 3.498 -7.352 1.00 91.50 97 GLN A C 1
ATOM 749 O O . GLN A 1 97 ? 0.202 2.518 -6.724 1.00 91.50 97 GLN A O 1
ATOM 754 N N . ALA A 1 98 ? -0.381 3.462 -8.670 1.00 94.06 98 ALA A N 1
ATOM 755 C CA . ALA A 1 98 ? 0.090 2.379 -9.526 1.00 94.06 98 ALA A CA 1
ATOM 756 C C . ALA A 1 98 ? 0.840 2.972 -10.725 1.00 94.06 98 ALA A C 1
ATOM 758 O O . ALA A 1 98 ? 0.367 3.931 -11.335 1.00 94.06 98 ALA A O 1
ATOM 759 N N . TYR A 1 99 ? 2.010 2.431 -11.057 1.00 93.06 99 TYR A N 1
ATOM 760 C CA . TYR A 1 99 ? 2.804 2.882 -12.201 1.00 93.06 99 TYR A CA 1
ATOM 761 C C . TYR A 1 99 ? 3.587 1.735 -12.839 1.00 93.06 99 TYR A C 1
ATOM 763 O O . TYR A 1 99 ? 4.002 0.791 -12.165 1.00 93.06 99 TYR A O 1
ATOM 771 N N . ALA A 1 100 ? 3.800 1.815 -14.152 1.00 92.81 100 ALA A N 1
ATOM 772 C CA . ALA A 1 100 ? 4.689 0.895 -14.852 1.00 92.81 100 ALA A CA 1
ATOM 773 C C . ALA A 1 100 ? 6.149 1.197 -14.486 1.00 92.81 100 ALA A C 1
ATOM 775 O O . ALA A 1 100 ? 6.539 2.364 -14.400 1.00 92.81 100 ALA A O 1
ATOM 776 N N . LEU A 1 101 ? 6.961 0.160 -14.273 1.00 88.62 101 LEU A N 1
ATOM 777 C CA . LEU A 1 101 ? 8.407 0.345 -14.186 1.00 88.62 101 LEU A CA 1
ATOM 778 C C . LEU A 1 101 ? 8.960 0.514 -15.605 1.00 88.62 101 LEU A C 1
ATOM 780 O O . LEU A 1 101 ? 8.532 -0.216 -16.499 1.00 88.62 101 LEU A O 1
ATOM 784 N N . PRO A 1 102 ? 9.880 1.467 -15.826 1.00 77.69 102 PRO A N 1
ATOM 785 C CA . PRO A 1 102 ? 10.477 1.657 -17.136 1.00 77.69 102 PRO A CA 1
ATOM 786 C C . PRO A 1 102 ? 11.227 0.389 -17.536 1.00 77.69 102 PRO A C 1
ATOM 788 O O . PRO A 1 102 ? 12.047 -0.118 -16.769 1.00 77.69 102 PRO A O 1
ATOM 791 N N . ASP A 1 103 ? 10.940 -0.100 -18.739 1.00 64.38 103 ASP A N 1
ATOM 792 C CA . ASP A 1 103 ? 11.679 -1.204 -19.336 1.00 64.38 103 ASP A CA 1
ATOM 793 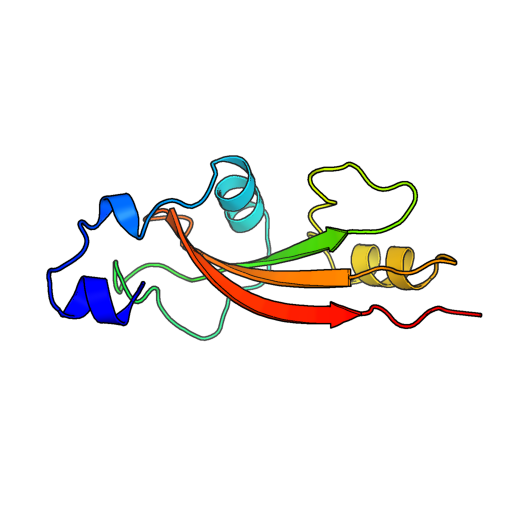C C . ASP A 1 103 ? 13.098 -0.692 -19.616 1.00 64.38 103 ASP A C 1
ATOM 795 O O . ASP A 1 103 ? 13.305 0.233 -20.409 1.00 64.38 103 ASP A O 1
ATOM 799 N N . SER A 1 104 ? 14.090 -1.228 -18.910 1.00 58.38 104 SER A N 1
ATOM 800 C CA . SER A 1 104 ? 15.486 -0.937 -19.231 1.00 58.38 104 SER A CA 1
ATOM 801 C C . SER A 1 104 ? 15.888 -1.818 -20.415 1.00 58.38 104 SER A C 1
ATOM 803 O O . SER A 1 104 ? 16.037 -3.036 -20.299 1.00 58.38 104 SER A O 1
ATOM 805 N N . CYS A 1 105 ? 15.964 -1.186 -21.588 1.00 48.03 105 CYS A N 1
ATOM 806 C CA . CYS A 1 105 ? 16.330 -1.818 -22.856 1.00 48.03 105 CYS A CA 1
ATOM 807 C C . CYS A 1 105 ? 17.829 -2.137 -22.910 1.00 48.03 105 CYS A C 1
ATOM 809 O O . CYS A 1 105 ? 18.627 -1.222 -22.604 1.00 48.03 105 CYS A O 1
#

Secondary structure (DSSP, 8-state):
-HHHHHTT-S-HHHH----HHHHHHHHH---EEEEE-TTTSSPEEEEEEEEE-TTS-TT-EEE-SHHHHHHHHTSSS-EEEEEEEE-TTT--EEEEEEEEEP---

Radius of gyration: 14.99 Å; Cα contacts (8 Å, |Δi|>4): 200; chains: 1; bounding box: 40×26×39 Å

Solvent-accessible surface area (backbone atoms only — not comparable to full-atom values): 5907 Å² total; per-residue (Å²): 104,74,66,43,39,75,70,67,77,42,58,70,69,76,54,31,62,47,50,71,68,59,35,52,45,21,69,68,31,82,46,68,48,99,50,62,25,93,84,73,67,77,29,68,18,14,54,34,32,36,38,37,42,81,96,48,55,94,90,34,39,81,45,74,45,73,69,58,47,53,58,55,32,61,36,83,56,72,30,39,39,35,36,28,38,26,20,58,80,72,22,33,60,46,82,75,46,75,45,71,44,65,63,49,127

Foldseek 3Di:
DLVCVVVVNDDLCRQLVADPVNLVLQVLAPAWDPDADP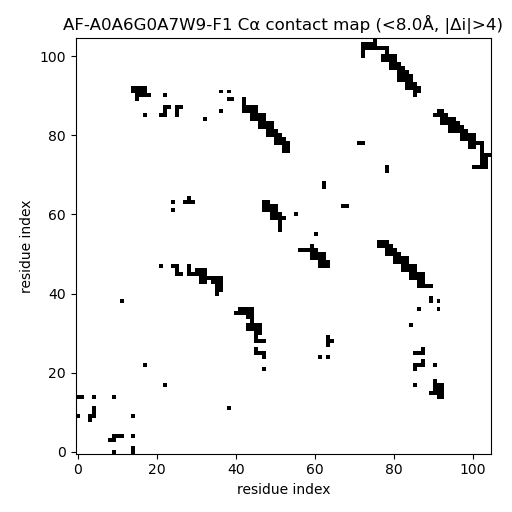RPRHFTKGKWKFKDWPPADPVGDIDRDPVVVVVVLADATWMKIWIKIAGSVRNGIDGPDIDIRHGPD